Protein AF-A0A345P135-F1 (afdb_monomer_lite)

Radius of gyration: 20.04 Å; chains: 1; bounding box: 51×54×57 Å

Structure (mmCIF, N/CA/C/O backbone):
data_AF-A0A345P135-F1
#
_entry.id   AF-A0A345P135-F1
#
loop_
_atom_site.group_PDB
_atom_site.id
_atom_site.type_symbol
_atom_site.label_atom_id
_atom_site.label_alt_id
_atom_site.label_comp_id
_atom_site.label_asym_id
_atom_site.label_entity_id
_atom_site.label_seq_id
_atom_site.pdbx_PDB_ins_code
_atom_site.Cartn_x
_atom_site.Cartn_y
_atom_site.Cartn_z
_atom_site.occupancy
_atom_site.B_iso_or_equiv
_atom_site.auth_seq_id
_atom_site.auth_comp_id
_atom_site.auth_asym_id
_atom_site.auth_atom_id
_atom_site.pdbx_PDB_model_num
ATOM 1 N N . MET A 1 1 ? 11.282 3.331 -22.151 1.00 34.53 1 MET A N 1
ATOM 2 C CA . MET A 1 1 ? 12.317 2.276 -22.067 1.00 34.53 1 MET A CA 1
ATOM 3 C C . MET A 1 1 ? 12.267 1.678 -20.674 1.00 34.53 1 MET A C 1
ATOM 5 O O . MET A 1 1 ? 12.530 2.393 -19.718 1.00 34.53 1 MET A O 1
ATOM 9 N N . MET A 1 2 ? 11.850 0.417 -20.551 1.00 40.44 2 MET A N 1
ATOM 10 C CA . MET A 1 2 ? 11.815 -0.305 -19.277 1.00 40.44 2 MET A CA 1
ATOM 11 C C . MET A 1 2 ? 13.211 -0.888 -19.053 1.00 40.44 2 MET A C 1
ATOM 13 O O . MET A 1 2 ? 13.584 -1.859 -19.701 1.00 40.44 2 MET A O 1
ATOM 17 N N . SER A 1 3 ? 14.028 -0.227 -18.234 1.00 40.91 3 SER A N 1
ATOM 18 C CA . SER A 1 3 ? 15.388 -0.682 -17.926 1.00 40.91 3 SER A CA 1
ATOM 19 C C . SER A 1 3 ? 15.373 -1.364 -16.561 1.00 40.91 3 SER A C 1
ATOM 21 O O . SER A 1 3 ? 15.782 -0.790 -15.558 1.00 40.91 3 SER A O 1
ATOM 23 N N . ALA A 1 4 ? 14.824 -2.577 -16.505 1.00 50.97 4 ALA A N 1
ATOM 24 C CA . ALA A 1 4 ? 14.940 -3.437 -15.333 1.00 50.97 4 ALA A CA 1
ATOM 25 C C . ALA A 1 4 ? 16.177 -4.320 -15.533 1.00 50.97 4 ALA A C 1
ATOM 27 O O . ALA A 1 4 ? 16.166 -5.265 -16.321 1.00 50.97 4 ALA A O 1
ATOM 28 N N . ARG A 1 5 ? 17.288 -3.968 -14.877 1.00 50.91 5 ARG A N 1
ATOM 29 C CA . ARG A 1 5 ? 18.481 -4.819 -14.853 1.00 50.91 5 ARG A CA 1
ATOM 30 C C . ARG A 1 5 ? 18.263 -5.877 -13.777 1.00 50.91 5 ARG A C 1
ATOM 32 O O . ARG A 1 5 ? 18.292 -5.561 -12.594 1.00 50.91 5 ARG A O 1
ATOM 39 N N . PHE A 1 6 ? 18.027 -7.117 -14.195 1.00 44.06 6 PHE A N 1
ATOM 40 C CA . PHE A 1 6 ? 17.993 -8.277 -13.309 1.00 44.06 6 PHE A CA 1
ATOM 41 C C . PHE A 1 6 ? 19.413 -8.546 -12.795 1.00 44.06 6 PHE A C 1
ATOM 43 O O . PHE A 1 6 ? 20.187 -9.266 -13.418 1.00 44.06 6 PHE A O 1
ATOM 50 N N . PHE A 1 7 ? 19.787 -7.917 -11.684 1.00 50.03 7 PHE A N 1
ATOM 51 C CA . PHE A 1 7 ? 20.927 -8.342 -10.883 1.00 50.03 7 PHE A CA 1
ATOM 52 C C . PHE A 1 7 ? 20.352 -8.939 -9.602 1.00 50.03 7 PHE A C 1
ATOM 54 O O . PHE A 1 7 ? 19.547 -8.297 -8.934 1.00 50.03 7 PHE A O 1
ATOM 61 N N . VAL A 1 8 ? 20.753 -10.163 -9.262 1.00 63.16 8 VAL A N 1
ATOM 62 C CA . VAL A 1 8 ? 20.213 -10.968 -8.144 1.00 63.16 8 VAL A CA 1
ATOM 63 C C . VAL A 1 8 ? 20.341 -10.262 -6.771 1.00 63.16 8 VAL A C 1
ATOM 65 O O . VAL A 1 8 ? 19.757 -10.699 -5.788 1.00 63.16 8 VAL A O 1
ATOM 68 N N . GLY A 1 9 ? 21.054 -9.131 -6.698 1.00 83.19 9 GLY A N 1
ATOM 69 C CA . GLY A 1 9 ? 21.167 -8.276 -5.513 1.00 83.19 9 GLY A CA 1
ATOM 70 C C . GLY A 1 9 ? 20.108 -7.169 -5.438 1.00 83.19 9 GLY A C 1
ATOM 71 O O . GLY A 1 9 ? 19.152 -7.279 -4.677 1.00 83.19 9 GLY A O 1
ATOM 72 N N . TRP A 1 10 ? 20.278 -6.083 -6.201 1.00 91.50 10 TRP A N 1
ATOM 73 C CA . TRP A 1 10 ? 19.540 -4.830 -5.986 1.00 91.50 10 TRP A CA 1
ATOM 74 C C . TRP A 1 10 ? 18.967 -4.262 -7.285 1.00 91.50 10 TRP A C 1
ATOM 76 O O . TRP A 1 10 ? 19.661 -4.176 -8.299 1.00 91.50 10 TRP A O 1
ATOM 86 N N . VAL A 1 11 ? 17.716 -3.811 -7.231 1.00 93.00 11 VAL A N 1
ATOM 87 C CA . VAL A 1 11 ? 17.084 -2.985 -8.261 1.00 93.00 11 VAL A CA 1
ATOM 88 C C . VAL A 1 11 ? 16.838 -1.583 -7.713 1.00 93.00 11 VAL A C 1
ATOM 90 O O . VAL A 1 11 ? 16.208 -1.414 -6.670 1.00 93.00 11 VAL A O 1
ATOM 93 N N . PHE A 1 12 ? 17.304 -0.574 -8.446 1.00 93.00 12 PHE A N 1
ATOM 94 C CA . PHE A 1 12 ? 17.022 0.831 -8.174 1.00 93.00 12 PHE A CA 1
ATOM 95 C C . PHE A 1 12 ? 16.374 1.476 -9.398 1.00 93.00 12 PHE A C 1
ATOM 97 O O . PHE A 1 12 ? 16.885 1.348 -10.512 1.00 93.00 12 PHE A O 1
ATOM 104 N N . SER A 1 13 ? 15.263 2.179 -9.191 1.00 91.62 13 SER A N 1
ATOM 105 C CA . SER A 1 13 ? 14.539 2.887 -10.244 1.00 91.62 13 SER A CA 1
ATOM 106 C C . SER A 1 13 ? 14.249 4.330 -9.844 1.00 91.62 13 SER A C 1
ATOM 108 O O . SER A 1 13 ? 13.694 4.601 -8.781 1.00 91.62 13 SER A O 1
ATOM 110 N N . MET A 1 14 ? 14.626 5.272 -10.711 1.00 92.38 14 MET A N 1
ATOM 111 C CA . MET A 1 14 ? 14.363 6.704 -10.521 1.00 92.38 14 MET A CA 1
ATOM 112 C C . MET A 1 14 ? 12.926 7.080 -10.897 1.00 92.38 14 MET A C 1
ATOM 114 O O . MET A 1 14 ? 12.283 7.874 -10.210 1.00 92.38 14 MET A O 1
ATOM 118 N N . SER A 1 15 ? 12.419 6.541 -12.004 1.00 91.12 15 SER A N 1
ATOM 119 C CA . SER A 1 15 ? 11.093 6.880 -12.508 1.00 91.12 15 SER A CA 1
ATOM 120 C C . SER A 1 15 ? 10.524 5.801 -13.425 1.00 91.12 15 SER A C 1
ATOM 122 O O . SER A 1 15 ? 11.252 5.061 -14.088 1.00 91.12 15 SER A O 1
ATOM 124 N N . GLY A 1 16 ? 9.194 5.753 -13.492 1.00 90.12 16 GLY A N 1
ATOM 125 C CA . GLY A 1 16 ? 8.452 4.922 -14.435 1.00 90.12 16 GLY A CA 1
ATOM 126 C C . GLY A 1 16 ? 7.962 3.607 -13.838 1.00 90.12 16 GLY A C 1
ATOM 127 O O . GLY A 1 16 ? 7.674 3.507 -12.645 1.00 90.12 16 GLY A O 1
ATOM 128 N N . ASN A 1 17 ? 7.793 2.608 -14.699 1.00 93.06 17 ASN A N 1
ATOM 129 C CA . ASN A 1 17 ? 7.263 1.307 -14.316 1.00 93.06 17 ASN A CA 1
ATOM 130 C C . ASN A 1 17 ? 8.414 0.342 -14.031 1.00 93.06 17 ASN A C 1
ATOM 132 O O . ASN A 1 17 ? 9.286 0.141 -14.877 1.00 93.06 17 ASN A O 1
ATOM 136 N N . THR A 1 18 ? 8.397 -0.261 -12.847 1.00 90.56 18 THR A N 1
ATOM 137 C CA . THR A 1 18 ? 9.421 -1.199 -12.385 1.00 90.56 18 THR A CA 1
ATOM 138 C C . THR A 1 18 ? 8.769 -2.526 -12.027 1.00 90.56 18 THR A C 1
ATOM 140 O O . THR A 1 18 ? 7.822 -2.559 -11.245 1.00 90.56 18 THR A O 1
ATOM 143 N N . LEU A 1 19 ? 9.296 -3.614 -12.582 1.00 92.81 19 LEU A N 1
ATOM 144 C CA . LEU A 1 19 ? 9.001 -4.981 -12.165 1.00 92.81 19 LEU A CA 1
ATOM 145 C C . LEU A 1 19 ? 10.326 -5.610 -11.741 1.00 92.81 19 LEU A C 1
ATOM 147 O O . LEU A 1 19 ? 11.257 -5.661 -12.546 1.00 92.81 19 LEU A O 1
ATOM 151 N N . ALA A 1 20 ? 10.429 -6.028 -10.483 1.00 88.50 20 ALA A N 1
ATOM 152 C CA . ALA A 1 20 ? 11.687 -6.472 -9.896 1.00 88.50 20 ALA A CA 1
ATOM 153 C C . ALA A 1 20 ? 11.528 -7.776 -9.112 1.00 88.50 20 ALA A C 1
ATOM 155 O O . ALA A 1 20 ? 10.587 -7.937 -8.335 1.00 88.50 20 ALA A O 1
ATOM 156 N N . MET A 1 21 ? 12.498 -8.672 -9.300 1.00 92.38 21 MET A N 1
ATOM 157 C CA . MET A 1 21 ? 12.726 -9.839 -8.455 1.00 92.38 21 MET A CA 1
ATOM 158 C C . MET A 1 21 ? 14.197 -9.820 -8.029 1.00 92.38 21 MET A C 1
ATOM 160 O O . MET A 1 21 ? 15.086 -10.024 -8.857 1.00 92.38 21 MET A O 1
ATOM 164 N N . SER A 1 22 ? 14.456 -9.471 -6.772 1.00 89.38 22 SER A N 1
ATOM 165 C CA . SER A 1 22 ? 15.796 -9.147 -6.255 1.00 89.38 22 SER A CA 1
ATOM 166 C C . SER A 1 22 ? 15.849 -9.300 -4.735 1.00 89.38 22 SER A C 1
ATOM 168 O O . SER A 1 22 ? 14.816 -9.465 -4.097 1.00 89.38 22 SER A O 1
ATOM 170 N N . ALA A 1 23 ? 17.026 -9.214 -4.112 1.00 92.81 23 ALA A N 1
ATOM 171 C CA . ALA A 1 23 ? 17.087 -9.111 -2.653 1.00 92.81 23 ALA A CA 1
ATOM 172 C C . ALA A 1 23 ? 16.490 -7.774 -2.173 1.00 92.81 23 ALA A C 1
ATOM 174 O O . ALA A 1 23 ? 15.683 -7.749 -1.243 1.00 92.81 23 ALA A O 1
ATOM 175 N N . GLU A 1 24 ? 16.804 -6.674 -2.863 1.00 94.75 24 GLU A N 1
ATOM 176 C CA . GLU A 1 24 ? 16.277 -5.343 -2.550 1.00 94.75 24 GLU A CA 1
ATOM 177 C C . GLU A 1 24 ? 15.722 -4.625 -3.784 1.00 94.75 24 GLU A C 1
ATOM 179 O O . GLU A 1 24 ? 16.303 -4.671 -4.873 1.00 94.75 24 GLU A O 1
ATOM 184 N N . THR A 1 25 ? 14.597 -3.931 -3.613 1.00 94.19 25 THR A N 1
ATOM 185 C CA . THR A 1 25 ? 14.022 -3.032 -4.622 1.00 94.19 25 THR A CA 1
ATOM 186 C C . THR A 1 25 ? 13.782 -1.659 -4.018 1.00 94.19 25 THR A C 1
ATOM 188 O O . THR A 1 25 ? 13.077 -1.534 -3.017 1.00 94.19 25 THR A O 1
ATOM 191 N N . THR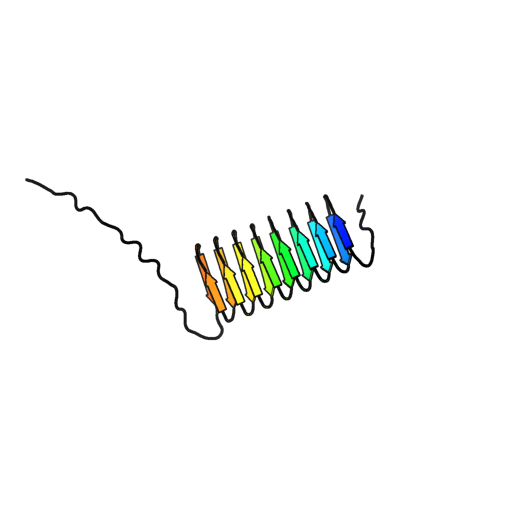 A 1 26 ? 14.310 -0.628 -4.669 1.00 94.69 26 THR A N 1
ATOM 192 C CA . THR A 1 26 ? 14.085 0.770 -4.303 1.00 94.69 26 THR A CA 1
ATOM 193 C C . THR A 1 26 ? 13.557 1.540 -5.507 1.00 94.69 26 THR A C 1
ATOM 195 O O . THR A 1 26 ? 14.176 1.545 -6.571 1.00 94.69 26 THR A O 1
ATOM 198 N N . SER A 1 27 ? 12.422 2.215 -5.340 1.00 93.38 27 SER A N 1
ATOM 199 C CA . SER A 1 27 ? 11.800 3.032 -6.383 1.00 93.38 27 SER A CA 1
ATOM 200 C C . SER A 1 27 ? 11.528 4.445 -5.884 1.00 93.38 27 SER A C 1
ATOM 202 O O . SER A 1 27 ? 10.931 4.645 -4.826 1.00 93.38 27 SER A O 1
ATOM 204 N N . MET A 1 28 ? 11.977 5.441 -6.641 1.00 93.62 28 MET A N 1
ATOM 205 C CA . MET A 1 28 ? 11.798 6.848 -6.288 1.00 93.62 28 MET A CA 1
ATOM 206 C C . MET A 1 28 ? 10.440 7.378 -6.767 1.00 93.62 28 MET A C 1
ATOM 208 O O . MET A 1 28 ? 9.760 8.103 -6.039 1.00 93.62 28 MET A O 1
ATOM 212 N N . SER A 1 29 ? 10.020 7.030 -7.984 1.00 91.50 29 SER A N 1
ATOM 213 C CA . SER A 1 29 ? 8.743 7.488 -8.530 1.00 91.50 29 SER A CA 1
ATOM 214 C C . SER A 1 29 ? 8.153 6.528 -9.559 1.00 91.50 29 SER A C 1
ATOM 216 O O . S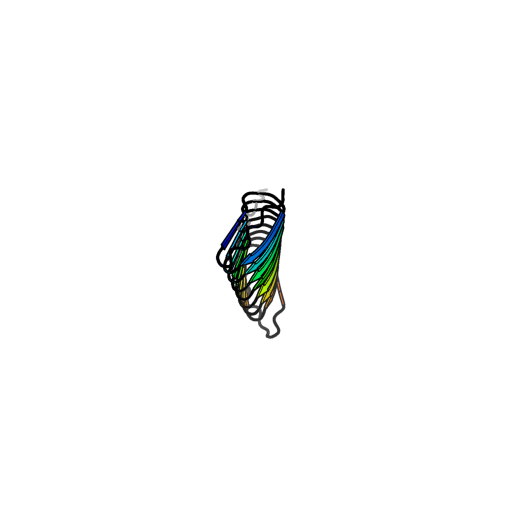ER A 1 29 ? 8.868 5.931 -10.359 1.00 91.50 29 SER A O 1
ATOM 218 N N . GLY A 1 30 ? 6.826 6.419 -9.581 1.00 90.69 30 GLY A N 1
ATOM 219 C CA . GLY A 1 30 ? 6.092 5.680 -10.609 1.00 90.69 30 GLY A CA 1
ATOM 220 C C . GLY A 1 30 ? 5.365 4.454 -10.069 1.00 90.69 30 GLY A C 1
ATOM 221 O O . GLY A 1 30 ? 4.862 4.471 -8.950 1.00 90.69 30 GLY A O 1
ATOM 222 N N . SER A 1 31 ? 5.228 3.419 -10.896 1.00 94.31 31 SER A N 1
ATOM 223 C CA . SER A 1 31 ? 4.515 2.190 -10.525 1.00 94.31 31 SER A CA 1
ATOM 224 C C . SER A 1 31 ? 5.509 1.055 -10.332 1.00 94.31 31 SER A C 1
ATOM 226 O O . SER A 1 31 ? 6.291 0.768 -11.234 1.00 94.31 31 SER A O 1
ATOM 228 N N . THR A 1 32 ? 5.489 0.404 -9.175 1.00 93.69 32 THR A N 1
ATOM 229 C CA . THR A 1 32 ? 6.456 -0.642 -8.825 1.00 93.69 32 THR A CA 1
ATOM 230 C C . THR A 1 32 ? 5.742 -1.914 -8.406 1.00 93.69 32 THR A C 1
ATOM 232 O O . THR A 1 32 ? 4.855 -1.875 -7.558 1.00 93.69 32 THR A O 1
ATOM 235 N N . ILE A 1 33 ? 6.162 -3.039 -8.975 1.00 95.06 33 ILE A N 1
ATOM 236 C CA . ILE A 1 33 ? 5.822 -4.383 -8.515 1.00 95.06 33 ILE A CA 1
ATOM 237 C C . ILE A 1 33 ? 7.137 -5.047 -8.106 1.00 95.06 33 ILE A C 1
ATOM 239 O O . ILE A 1 33 ? 8.031 -5.215 -8.939 1.00 95.06 33 ILE A O 1
ATOM 243 N N . ALA A 1 34 ? 7.273 -5.380 -6.827 1.00 93.44 34 ALA A N 1
ATOM 244 C CA . ALA A 1 34 ? 8.501 -5.925 -6.263 1.00 93.44 34 ALA A CA 1
ATOM 245 C C . ALA A 1 34 ? 8.239 -7.250 -5.546 1.00 93.44 34 ALA A C 1
ATOM 247 O O . ALA A 1 34 ? 7.363 -7.333 -4.684 1.00 93.44 34 ALA A O 1
ATOM 248 N N . MET A 1 35 ? 9.040 -8.259 -5.881 1.00 94.94 35 MET A N 1
ATOM 249 C CA . MET A 1 35 ? 9.169 -9.494 -5.115 1.00 94.94 35 MET A CA 1
ATOM 250 C C . MET A 1 35 ? 10.600 -9.567 -4.582 1.00 94.94 35 MET A C 1
ATOM 252 O O . MET A 1 35 ? 11.533 -9.884 -5.323 1.00 94.94 35 MET A O 1
ATOM 256 N N . SER A 1 36 ? 10.794 -9.184 -3.322 1.00 92.94 36 SER A N 1
ATOM 257 C CA . SER A 1 36 ? 12.132 -8.997 -2.753 1.00 92.94 36 SER A CA 1
ATOM 258 C C . SER A 1 36 ? 12.177 -9.220 -1.251 1.00 92.94 36 SER A C 1
ATOM 260 O O . SER A 1 36 ? 11.147 -9.223 -0.601 1.00 92.94 36 SER A O 1
ATOM 262 N N . ALA A 1 37 ? 13.356 -9.378 -0.649 1.00 94.50 37 ALA A N 1
ATOM 263 C CA . ALA A 1 37 ? 13.437 -9.383 0.815 1.00 94.50 37 ALA A CA 1
ATOM 264 C C . ALA A 1 37 ? 13.019 -8.013 1.379 1.00 94.50 37 ALA A C 1
ATOM 266 O O . ALA A 1 37 ? 12.291 -7.936 2.369 1.00 94.50 37 ALA A O 1
ATOM 267 N N . LYS A 1 38 ? 13.412 -6.930 0.697 1.00 96.88 38 LYS A N 1
ATOM 268 C CA . LYS A 1 38 ? 13.067 -5.556 1.069 1.00 96.88 38 LYS A CA 1
ATOM 269 C C . LYS A 1 38 ? 12.562 -4.756 -0.125 1.00 96.88 38 LYS A C 1
ATOM 271 O O . LYS A 1 38 ? 13.200 -4.736 -1.182 1.00 96.88 38 LYS A O 1
ATOM 276 N N . ALA A 1 39 ? 11.442 -4.065 0.049 1.00 96.12 39 ALA A N 1
ATOM 277 C CA . ALA A 1 39 ? 10.876 -3.153 -0.938 1.00 96.12 39 ALA A CA 1
ATOM 278 C C . ALA A 1 39 ? 10.728 -1.756 -0.325 1.00 96.12 39 ALA A C 1
ATOM 280 O O . ALA A 1 39 ? 10.108 -1.589 0.722 1.00 96.12 39 ALA A O 1
ATOM 281 N N . THR A 1 40 ? 11.308 -0.743 -0.967 1.00 96.25 40 THR A N 1
ATOM 282 C CA . THR A 1 40 ? 11.202 0.661 -0.550 1.00 96.25 40 THR A CA 1
ATOM 283 C C . THR A 1 40 ? 10.670 1.506 -1.700 1.00 96.25 40 THR A C 1
ATOM 285 O O . THR A 1 40 ? 11.225 1.486 -2.799 1.00 96.25 40 THR A O 1
ATOM 288 N N . SER A 1 41 ? 9.614 2.276 -1.453 1.00 94.44 41 SER A N 1
ATOM 289 C CA . SER A 1 41 ? 9.022 3.176 -2.441 1.00 94.44 41 SER A CA 1
ATOM 290 C C . SER A 1 41 ? 8.844 4.579 -1.879 1.00 94.44 41 SER A C 1
ATOM 292 O O . SER A 1 41 ? 8.225 4.776 -0.831 1.00 94.44 41 SER A O 1
ATOM 294 N N . MET A 1 42 ? 9.395 5.571 -2.577 1.00 94.38 42 MET A N 1
ATOM 295 C CA . MET A 1 42 ? 9.319 6.968 -2.158 1.00 94.38 42 MET A CA 1
ATOM 296 C C . MET A 1 42 ? 8.005 7.617 -2.614 1.00 94.38 42 MET A C 1
ATOM 298 O O . MET A 1 42 ? 7.360 8.341 -1.855 1.00 94.38 42 MET A O 1
ATOM 302 N N . SER A 1 43 ? 7.590 7.373 -3.859 1.00 89.19 43 SER A N 1
ATOM 303 C CA . SER A 1 43 ? 6.361 7.946 -4.400 1.00 89.19 43 SER A CA 1
ATOM 304 C C . SER A 1 43 ? 5.740 7.097 -5.504 1.00 89.19 43 SER A C 1
ATOM 306 O O . SER A 1 43 ? 6.430 6.515 -6.338 1.00 89.19 43 SER A O 1
ATOM 308 N N . GLY A 1 44 ? 4.408 7.094 -5.548 1.00 90.19 44 GLY A N 1
ATOM 309 C CA . GLY A 1 44 ? 3.636 6.428 -6.592 1.00 90.19 44 GLY A CA 1
ATOM 310 C C . GLY A 1 44 ? 2.900 5.194 -6.086 1.00 90.19 44 GLY A C 1
ATOM 311 O O . GLY A 1 44 ? 2.486 5.145 -4.930 1.00 90.19 44 GLY A O 1
ATOM 312 N N . ASN A 1 45 ? 2.669 4.242 -6.982 1.00 94.88 45 ASN A N 1
ATOM 313 C CA . ASN A 1 45 ? 1.863 3.059 -6.709 1.00 94.88 45 ASN A CA 1
ATOM 314 C C . ASN A 1 45 ? 2.784 1.856 -6.527 1.00 94.88 45 ASN A C 1
ATOM 316 O O . ASN A 1 45 ? 3.579 1.550 -7.415 1.00 94.88 45 ASN A O 1
ATOM 320 N N . THR A 1 46 ? 2.671 1.168 -5.396 1.00 95.06 46 THR A N 1
ATOM 321 C CA . THR A 1 46 ? 3.549 0.040 -5.066 1.00 95.06 46 THR A CA 1
ATOM 322 C C . THR A 1 46 ? 2.736 -1.198 -4.740 1.00 95.06 46 THR A C 1
ATOM 324 O O . THR A 1 46 ? 1.822 -1.148 -3.922 1.00 95.06 46 THR A O 1
ATOM 327 N N . LEU A 1 47 ? 3.107 -2.315 -5.354 1.00 96.81 47 LEU A N 1
ATOM 328 C CA . LEU A 1 47 ? 2.727 -3.654 -4.932 1.00 96.81 47 LEU A CA 1
ATOM 329 C C . LEU A 1 47 ? 4.000 -4.375 -4.485 1.00 96.81 47 LEU A C 1
ATOM 331 O O . LEU A 1 47 ? 4.912 -4.571 -5.291 1.00 96.81 47 LEU A O 1
ATOM 335 N N . ALA A 1 48 ? 4.078 -4.734 -3.208 1.00 95.69 48 ALA A N 1
ATOM 336 C CA . ALA A 1 48 ? 5.250 -5.377 -2.627 1.00 95.69 48 ALA A CA 1
ATOM 337 C C . ALA A 1 48 ? 4.881 -6.721 -1.998 1.00 95.69 48 ALA A C 1
ATOM 339 O O . ALA A 1 48 ? 3.984 -6.800 -1.159 1.00 95.69 48 ALA A O 1
ATOM 340 N N . MET A 1 49 ? 5.616 -7.760 -2.384 1.00 97.12 49 MET A N 1
ATOM 341 C CA . MET A 1 49 ? 5.639 -9.047 -1.703 1.00 97.12 49 MET A CA 1
ATOM 342 C C . MET A 1 49 ? 7.045 -9.239 -1.141 1.00 97.12 49 MET A C 1
ATOM 344 O O . MET A 1 49 ? 7.988 -9.478 -1.901 1.00 97.12 49 MET A O 1
ATOM 348 N N . SER A 1 50 ? 7.204 -9.031 0.167 1.00 94.56 50 SER A N 1
ATOM 349 C CA . SER A 1 50 ? 8.533 -8.921 0.774 1.00 94.56 50 SER A CA 1
ATOM 350 C C . SER A 1 50 ? 8.609 -9.349 2.228 1.00 94.56 50 SER A C 1
ATOM 352 O O . SER A 1 50 ? 7.587 -9.552 2.851 1.00 94.56 50 SER A O 1
ATOM 354 N N . ALA A 1 51 ? 9.801 -9.474 2.812 1.00 95.69 51 ALA A N 1
ATOM 355 C CA . ALA A 1 51 ? 9.887 -9.553 4.273 1.00 95.69 51 ALA A CA 1
ATOM 356 C C . ALA A 1 51 ? 9.578 -8.178 4.892 1.00 95.69 51 ALA A C 1
ATOM 358 O O . ALA A 1 51 ? 8.862 -8.091 5.886 1.00 95.69 51 ALA A O 1
ATOM 359 N N . LYS A 1 52 ? 10.052 -7.100 4.252 1.00 97.75 52 LYS A N 1
ATOM 360 C CA . LYS A 1 52 ? 9.856 -5.722 4.710 1.00 97.75 52 LYS A CA 1
ATOM 361 C C . LYS A 1 52 ? 9.452 -4.777 3.582 1.00 97.75 52 LYS A C 1
ATOM 363 O O . LYS A 1 52 ? 10.222 -4.575 2.638 1.00 97.75 52 LYS A O 1
ATOM 368 N N . ALA A 1 53 ? 8.305 -4.122 3.743 1.00 96.50 53 ALA A N 1
ATOM 369 C CA . ALA A 1 53 ? 7.813 -3.088 2.839 1.00 96.50 53 ALA A CA 1
ATOM 370 C C . ALA A 1 53 ? 7.816 -1.710 3.515 1.00 96.50 53 ALA A C 1
ATOM 372 O O . ALA A 1 53 ? 7.226 -1.513 4.577 1.00 96.50 53 ALA A O 1
ATOM 373 N N . ILE A 1 54 ? 8.454 -0.732 2.872 1.00 96.88 54 ILE A N 1
ATOM 374 C CA . ILE A 1 54 ? 8.483 0.664 3.314 1.00 96.88 54 ILE A CA 1
ATOM 375 C C . ILE A 1 54 ? 7.926 1.545 2.200 1.00 96.88 54 ILE A C 1
ATOM 377 O O . ILE A 1 54 ? 8.435 1.553 1.077 1.00 96.88 54 ILE A O 1
ATOM 381 N N . SER A 1 55 ? 6.900 2.326 2.520 1.00 94.50 55 SER A N 1
ATOM 382 C CA . SER A 1 55 ? 6.263 3.255 1.591 1.00 94.50 55 SER A CA 1
ATOM 383 C C . SER A 1 55 ? 6.184 4.650 2.184 1.00 94.50 55 SER A C 1
ATOM 385 O O . SER A 1 55 ? 5.626 4.850 3.262 1.00 94.50 55 SER A O 1
ATOM 387 N N . MET A 1 56 ? 6.686 5.639 1.450 1.00 93.12 56 MET A N 1
ATOM 388 C CA . MET A 1 56 ? 6.647 7.025 1.905 1.00 93.12 56 MET A CA 1
ATOM 389 C C . MET A 1 56 ? 5.378 7.759 1.459 1.00 93.12 56 MET A C 1
ATOM 391 O O . MET A 1 56 ? 4.906 8.608 2.212 1.00 93.12 56 MET A O 1
ATOM 395 N N . SER A 1 57 ? 4.820 7.478 0.271 1.00 83.94 57 SER A N 1
ATOM 396 C CA . SER A 1 57 ? 3.700 8.268 -0.278 1.00 83.94 57 SER A CA 1
ATOM 397 C C . SER A 1 57 ? 2.792 7.525 -1.269 1.00 83.94 57 SER A C 1
ATOM 399 O O . SER A 1 57 ? 3.224 6.621 -1.979 1.00 83.94 57 SER A O 1
ATOM 401 N N . ARG A 1 58 ? 1.572 8.065 -1.427 1.00 88.62 58 ARG A N 1
ATOM 402 C CA . ARG A 1 58 ? 0.516 7.725 -2.406 1.00 88.62 58 ARG A CA 1
ATOM 403 C C . ARG A 1 58 ? -0.259 6.438 -2.155 1.00 88.62 58 ARG A C 1
ATOM 405 O O . ARG A 1 58 ? -1.321 6.527 -1.543 1.00 88.62 58 ARG A O 1
ATOM 412 N N . SER A 1 59 ? 0.153 5.300 -2.704 1.00 95.25 59 SER A N 1
ATOM 413 C CA . SER A 1 59 ? -0.670 4.088 -2.641 1.00 95.25 59 SER A CA 1
ATOM 414 C C . SER A 1 59 ? 0.179 2.830 -2.601 1.00 95.25 59 SER A C 1
ATOM 416 O O . SER A 1 59 ? 0.931 2.566 -3.539 1.00 95.25 59 SER A O 1
ATOM 418 N N . THR A 1 60 ? 0.006 2.029 -1.554 1.00 95.81 60 THR A N 1
ATOM 419 C CA . THR A 1 60 ? 0.772 0.798 -1.357 1.00 95.81 60 THR A CA 1
ATOM 420 C C . THR A 1 60 ? -0.130 -0.367 -0.992 1.00 95.81 60 THR A C 1
ATOM 422 O O . THR A 1 60 ? -1.007 -0.258 -0.140 1.00 95.81 60 THR A O 1
ATOM 425 N N . ILE A 1 61 ? 0.116 -1.497 -1.642 1.00 97.38 61 ILE A N 1
ATOM 426 C CA . ILE A 1 61 ? -0.396 -2.804 -1.254 1.00 97.38 61 ILE A CA 1
ATOM 427 C C . ILE A 1 61 ? 0.823 -3.641 -0.879 1.00 97.38 61 ILE A C 1
ATOM 429 O O . ILE A 1 61 ? 1.720 -3.835 -1.703 1.00 97.38 61 ILE A O 1
ATOM 433 N N . ALA A 1 62 ? 0.873 -4.102 0.365 1.00 95.81 62 ALA A N 1
ATOM 434 C CA . ALA A 1 62 ? 1.997 -4.857 0.894 1.00 95.81 62 ALA A CA 1
ATOM 435 C C . ALA A 1 62 ? 1.524 -6.182 1.492 1.00 95.81 62 ALA A C 1
ATOM 437 O O . ALA A 1 62 ? 0.625 -6.215 2.330 1.00 95.81 62 ALA A O 1
ATOM 438 N N . MET A 1 63 ? 2.174 -7.265 1.076 1.00 97.62 63 MET A N 1
ATOM 439 C CA . MET A 1 63 ? 2.119 -8.558 1.745 1.00 97.62 63 MET A CA 1
ATOM 440 C C . MET A 1 63 ? 3.523 -8.841 2.269 1.00 97.62 63 MET A C 1
ATOM 442 O O . MET A 1 63 ? 4.413 -9.206 1.495 1.00 97.62 63 MET A O 1
ATOM 446 N N . SER A 1 64 ? 3.751 -8.529 3.545 1.00 94.69 64 SER A N 1
ATOM 447 C CA . SER A 1 64 ? 5.084 -8.596 4.158 1.00 94.69 64 SER A CA 1
ATOM 448 C C . SER A 1 64 ? 5.039 -8.939 5.629 1.00 94.69 64 SER A C 1
ATOM 450 O O . SER A 1 64 ? 4.025 -8.662 6.236 1.00 94.69 64 SER A O 1
ATOM 452 N N . ALA A 1 65 ? 6.118 -9.446 6.230 1.00 95.50 65 ALA A N 1
ATOM 453 C CA . ALA A 1 65 ? 6.166 -9.596 7.690 1.00 95.50 65 ALA A CA 1
ATOM 454 C C . ALA A 1 65 ? 6.030 -8.228 8.386 1.00 95.50 65 ALA A C 1
ATOM 456 O O . ALA A 1 65 ? 5.208 -8.062 9.283 1.00 95.50 65 ALA A O 1
ATOM 457 N N . GLU A 1 66 ? 6.732 -7.214 7.874 1.00 97.31 66 GLU A N 1
ATOM 458 C CA . GLU A 1 66 ? 6.645 -5.837 8.362 1.00 97.31 66 GLU A CA 1
ATOM 459 C C . GLU A 1 66 ? 6.209 -4.873 7.256 1.00 97.31 66 GLU A C 1
ATOM 461 O O . GLU A 1 66 ? 6.810 -4.829 6.173 1.00 97.31 66 GLU A O 1
ATOM 466 N N . THR A 1 67 ? 5.224 -4.025 7.562 1.00 97.12 67 THR A N 1
ATOM 467 C CA . THR A 1 67 ? 4.838 -2.904 6.695 1.00 97.12 67 THR A CA 1
ATOM 468 C C . THR A 1 67 ? 4.949 -1.574 7.432 1.00 97.12 67 THR A C 1
ATOM 470 O O . THR A 1 67 ? 4.324 -1.358 8.470 1.00 97.12 67 THR A O 1
ATOM 473 N N . THR A 1 68 ? 5.698 -0.633 6.856 1.00 97.06 68 THR A N 1
ATOM 474 C CA . THR A 1 68 ? 5.768 0.758 7.322 1.00 97.06 68 THR A CA 1
ATOM 475 C C . THR A 1 68 ? 5.255 1.714 6.250 1.00 97.06 68 THR A C 1
ATOM 477 O O . THR A 1 68 ? 5.757 1.737 5.125 1.00 97.06 68 THR A O 1
ATOM 480 N N . SER A 1 69 ? 4.282 2.549 6.612 1.00 95.25 69 SER A N 1
ATOM 481 C CA . SER A 1 69 ? 3.696 3.567 5.739 1.00 95.25 69 SER A CA 1
ATOM 482 C C . SER A 1 69 ? 3.796 4.954 6.363 1.00 95.25 69 SER A C 1
ATOM 484 O O . SER A 1 69 ? 3.248 5.204 7.436 1.00 95.25 69 SER A O 1
ATOM 486 N N . MET A 1 70 ? 4.456 5.887 5.677 1.00 95.62 70 MET A N 1
ATOM 487 C CA . MET A 1 70 ? 4.588 7.262 6.162 1.00 95.62 70 MET A CA 1
ATOM 488 C C . MET A 1 70 ? 3.358 8.112 5.817 1.00 95.62 70 MET A C 1
ATOM 490 O O . MET A 1 70 ? 2.858 8.852 6.663 1.00 95.62 70 MET A O 1
ATOM 494 N N . SER A 1 71 ? 2.865 8.024 4.580 1.00 91.25 71 SER A N 1
ATOM 495 C CA . SER A 1 71 ? 1.703 8.783 4.110 1.00 91.25 71 SER A CA 1
ATOM 496 C C . SER A 1 71 ? 1.006 8.111 2.924 1.00 91.25 71 SER A C 1
ATOM 498 O O . SER A 1 71 ? 1.604 7.306 2.206 1.00 91.25 71 SER A O 1
ATOM 500 N N . GLY A 1 72 ? -0.251 8.489 2.681 1.00 92.12 72 GLY A N 1
ATOM 501 C CA . GLY A 1 72 ? -1.058 7.987 1.567 1.00 92.12 72 GLY A CA 1
ATOM 502 C C . GLY A 1 72 ? -2.030 6.884 1.978 1.00 92.12 72 GLY A C 1
ATOM 503 O O . GLY A 1 72 ? -2.470 6.829 3.123 1.00 92.12 72 GLY A O 1
ATOM 504 N N . SER A 1 73 ? -2.410 6.049 1.018 1.00 96.44 73 SER A N 1
ATOM 505 C CA . SER A 1 73 ? -3.321 4.925 1.219 1.00 96.44 73 SER A CA 1
ATOM 506 C C . SER A 1 73 ? -2.547 3.612 1.246 1.00 96.44 73 SER A C 1
ATOM 508 O O . SER A 1 73 ? -1.856 3.294 0.278 1.00 96.44 73 SER A O 1
ATOM 510 N N . THR A 1 74 ? -2.692 2.832 2.311 1.00 96.31 74 THR A N 1
ATOM 511 C CA . THR A 1 74 ? -1.985 1.560 2.472 1.00 96.31 74 THR A CA 1
ATOM 512 C C . THR A 1 74 ? -2.955 0.431 2.777 1.00 96.31 74 THR A C 1
ATOM 514 O O . THR A 1 74 ? -3.828 0.559 3.632 1.00 96.31 74 THR A O 1
ATOM 517 N N . ILE A 1 75 ? -2.785 -0.687 2.078 1.00 97.38 75 ILE A N 1
ATOM 518 C CA . ILE A 1 75 ? -3.402 -1.970 2.405 1.00 97.38 75 ILE A CA 1
ATOM 519 C C . ILE A 1 75 ? -2.262 -2.920 2.764 1.00 97.38 75 ILE A C 1
ATOM 521 O O . ILE A 1 75 ? -1.394 -3.178 1.929 1.00 97.38 75 ILE A O 1
ATOM 525 N N . ALA A 1 76 ? -2.246 -3.402 4.001 1.00 96.06 76 ALA A N 1
ATOM 526 C CA . ALA A 1 76 ? -1.184 -4.244 4.530 1.00 96.06 76 ALA A CA 1
ATOM 527 C C . ALA A 1 76 ? -1.742 -5.573 5.043 1.00 96.06 76 ALA A C 1
ATOM 529 O O . ALA A 1 76 ? -2.745 -5.605 5.758 1.00 96.06 76 ALA A O 1
ATOM 530 N N . MET A 1 77 ? -1.064 -6.657 4.683 1.00 97.00 77 MET A N 1
ATOM 531 C CA . MET A 1 77 ? -1.206 -7.967 5.304 1.00 97.00 77 MET A CA 1
ATOM 532 C C . MET A 1 77 ? 0.160 -8.334 5.883 1.00 97.00 77 MET A C 1
ATOM 534 O O . MET A 1 77 ? 1.093 -8.598 5.114 1.00 97.00 77 MET A O 1
ATOM 538 N N . SER A 1 78 ? 0.286 -8.254 7.210 1.00 93.38 78 SER A N 1
ATOM 539 C CA . SER A 1 78 ? 1.578 -8.319 7.903 1.00 93.38 78 SER A CA 1
ATOM 540 C C . SER A 1 78 ? 1.513 -8.922 9.294 1.00 93.38 78 SER A C 1
ATOM 542 O O . SER A 1 78 ? 0.437 -9.140 9.807 1.00 93.38 78 SER A O 1
ATOM 544 N N . GLU A 1 79 ? 2.651 -9.202 9.919 1.00 92.38 79 GLU A N 1
ATOM 545 C CA . GLU A 1 79 ? 2.686 -9.484 11.360 1.00 92.38 79 GLU A CA 1
ATOM 546 C C . GLU A 1 79 ? 2.570 -8.160 12.121 1.00 92.38 79 GLU A C 1
ATOM 548 O O . GLU A 1 79 ? 1.655 -7.974 12.916 1.00 92.38 79 GLU A O 1
ATOM 553 N N . GLU A 1 80 ? 3.388 -7.171 11.761 1.00 92.81 80 GLU A N 1
ATOM 554 C CA . GLU A 1 80 ? 3.338 -5.826 12.333 1.00 92.81 80 GLU A CA 1
ATOM 555 C C . GLU A 1 80 ? 3.075 -4.773 11.244 1.00 92.81 80 GLU A C 1
ATOM 557 O O . GLU A 1 80 ? 3.644 -4.792 10.144 1.00 92.81 80 GLU A O 1
ATOM 562 N N . THR A 1 81 ? 2.192 -3.812 11.525 1.00 95.00 81 THR A N 1
ATOM 563 C CA . THR A 1 81 ? 1.935 -2.663 10.647 1.00 95.00 81 THR A CA 1
ATOM 564 C C . THR A 1 81 ? 2.076 -1.347 11.385 1.00 95.00 81 THR A C 1
ATOM 566 O O . THR A 1 81 ? 1.343 -1.070 12.328 1.00 95.00 81 THR A O 1
ATOM 569 N N . THR A 1 82 ? 2.945 -0.477 10.876 1.00 95.44 82 THR A N 1
ATOM 570 C CA . THR A 1 82 ? 3.107 0.889 11.379 1.00 95.44 82 THR A CA 1
ATOM 571 C C . THR A 1 82 ? 2.693 1.910 10.321 1.00 95.44 82 THR A C 1
ATOM 573 O O . THR A 1 82 ? 3.195 1.913 9.195 1.00 95.44 82 THR A O 1
ATOM 576 N N . SER A 1 83 ? 1.788 2.816 10.691 1.00 93.25 83 SER A N 1
ATOM 577 C CA . SER A 1 83 ? 1.266 3.880 9.832 1.00 93.25 83 SER A CA 1
ATOM 578 C C . SER A 1 83 ? 1.393 5.245 10.502 1.00 93.25 83 SER A C 1
ATOM 580 O O . SER A 1 83 ? 0.830 5.486 11.569 1.00 93.25 83 SER A O 1
ATOM 582 N N . MET A 1 84 ? 2.092 6.180 9.860 1.00 93.75 84 MET A N 1
ATOM 583 C CA . MET A 1 84 ? 2.287 7.520 10.413 1.00 93.75 84 MET A CA 1
ATOM 584 C C . MET A 1 84 ? 1.132 8.468 10.067 1.00 93.75 84 MET A C 1
ATOM 586 O O . MET A 1 84 ? 0.623 9.171 10.939 1.00 93.75 84 MET A O 1
ATOM 590 N N . SER A 1 85 ? 0.705 8.510 8.805 1.00 89.88 85 SER A N 1
ATOM 591 C CA . SER A 1 85 ? -0.385 9.371 8.335 1.00 89.88 85 SER A CA 1
ATOM 592 C C . SER A 1 85 ? -1.113 8.763 7.135 1.00 89.88 85 SER A C 1
ATOM 594 O O . SER A 1 85 ? -0.563 7.913 6.436 1.00 89.88 85 SER A O 1
ATOM 596 N N . GLY A 1 86 ? -2.338 9.224 6.869 1.00 91.56 86 GLY A N 1
ATOM 597 C CA . GLY A 1 86 ? -3.126 8.800 5.709 1.00 91.56 86 GLY A CA 1
ATOM 598 C C . GLY A 1 86 ? -4.225 7.792 6.044 1.00 91.56 86 GLY A C 1
ATOM 599 O O . GLY A 1 86 ? -4.839 7.875 7.106 1.00 91.56 86 GLY A O 1
ATOM 600 N N . SER A 1 87 ? -4.523 6.893 5.110 1.00 95.25 87 SER A N 1
ATOM 601 C CA . SER A 1 87 ? -5.575 5.884 5.253 1.00 95.25 87 SER A CA 1
ATOM 602 C C . SER A 1 87 ? -4.978 4.486 5.196 1.00 95.25 87 SER A C 1
ATOM 604 O O . SER A 1 87 ? -4.391 4.123 4.182 1.00 95.25 87 SER A O 1
ATOM 606 N N . THR A 1 88 ? -5.167 3.692 6.244 1.00 94.75 88 THR A N 1
ATOM 607 C CA . THR A 1 88 ? -4.579 2.353 6.344 1.00 94.75 88 THR A CA 1
ATOM 608 C C . THR A 1 88 ? -5.651 1.303 6.593 1.00 94.75 88 THR A C 1
ATOM 610 O O . THR A 1 88 ? -6.505 1.462 7.461 1.00 94.75 88 THR A O 1
ATOM 613 N N . ILE A 1 89 ? -5.593 0.215 5.832 1.00 95.88 89 ILE A N 1
ATOM 614 C CA . ILE A 1 89 ? -6.318 -1.026 6.094 1.00 95.88 89 ILE A CA 1
ATOM 615 C C . ILE A 1 89 ? -5.258 -2.079 6.407 1.00 95.88 89 ILE A C 1
ATOM 617 O O . ILE A 1 89 ? -4.439 -2.393 5.546 1.00 95.88 89 ILE A O 1
ATOM 621 N N . ALA A 1 90 ? -5.250 -2.589 7.633 1.00 93.88 90 ALA A N 1
ATOM 622 C CA . ALA A 1 90 ? -4.262 -3.549 8.107 1.00 93.88 90 ALA A CA 1
ATOM 623 C C . ALA A 1 90 ? -4.943 -4.844 8.555 1.00 93.88 90 ALA A C 1
ATOM 625 O O . ALA A 1 90 ? -5.939 -4.811 9.279 1.00 93.88 90 ALA A O 1
ATOM 626 N N . MET A 1 91 ? -4.395 -5.974 8.122 1.00 94.56 91 MET A N 1
ATOM 627 C CA . MET A 1 91 ? -4.679 -7.294 8.674 1.00 94.56 91 MET A CA 1
ATOM 628 C C . MET A 1 91 ? -3.375 -7.811 9.261 1.00 94.56 91 MET A C 1
ATOM 630 O O . MET A 1 91 ? -2.514 -8.262 8.497 1.00 94.56 91 MET A O 1
ATOM 634 N N . SER A 1 92 ? -3.223 -7.670 10.580 1.00 89.69 92 SER A N 1
ATOM 635 C CA . SER A 1 92 ? -1.932 -7.895 11.227 1.00 89.69 92 SER A CA 1
ATOM 636 C C . SER A 1 92 ? -2.034 -8.459 12.635 1.00 89.69 92 SER A C 1
ATOM 638 O O . SER A 1 92 ? -3.102 -8.436 13.224 1.00 89.69 92 SER A O 1
ATOM 640 N N . GLU A 1 93 ? -0.952 -8.970 13.212 1.00 88.56 93 GLU A N 1
ATOM 641 C CA . GLU A 1 93 ? -0.936 -9.267 14.651 1.00 88.56 93 GLU A CA 1
ATOM 642 C C . GLU A 1 93 ? -0.930 -7.956 15.445 1.00 88.56 93 GLU A C 1
ATOM 644 O O . GLU A 1 93 ? -1.775 -7.744 16.319 1.00 88.56 93 GLU A O 1
ATOM 649 N N . GLU A 1 94 ? -0.073 -7.022 15.033 1.00 86.50 94 GLU A N 1
ATOM 650 C CA . GLU A 1 94 ? 0.094 -5.711 15.646 1.00 86.50 94 GLU A CA 1
ATOM 651 C C . GLU A 1 94 ? -0.152 -4.575 14.648 1.00 86.50 94 GLU A C 1
ATOM 653 O O . GLU A 1 94 ? 0.253 -4.604 13.480 1.00 86.50 94 GLU A O 1
ATOM 658 N N . THR A 1 95 ? -0.840 -3.522 15.091 1.00 90.81 95 THR A N 1
ATOM 659 C CA . THR A 1 95 ? -1.020 -2.306 14.289 1.00 90.81 95 THR A CA 1
ATOM 660 C C . THR A 1 95 ? -0.830 -1.043 15.113 1.00 90.81 95 THR A C 1
ATOM 662 O O . THR A 1 95 ? -1.567 -0.785 16.062 1.00 90.81 95 THR A O 1
ATOM 665 N N . THR A 1 96 ? 0.103 -0.202 14.681 1.00 91.81 96 THR A N 1
ATOM 666 C CA . THR A 1 96 ? 0.397 1.103 15.272 1.00 91.81 96 THR A CA 1
ATOM 667 C C . THR A 1 96 ? 0.049 2.213 14.288 1.00 91.81 96 THR A C 1
ATOM 669 O O . THR A 1 96 ? 0.525 2.237 13.153 1.00 91.81 96 THR A O 1
ATOM 672 N N . SER A 1 97 ? -0.782 3.165 14.715 1.00 90.38 97 SER A N 1
ATOM 673 C CA . SER A 1 97 ? -1.227 4.293 13.889 1.00 90.38 97 SER A CA 1
ATOM 674 C C . SER A 1 97 ? -1.032 5.634 14.596 1.00 90.38 97 SER A C 1
ATOM 676 O O . SER A 1 97 ? -1.611 5.890 15.652 1.00 90.38 97 SER A O 1
ATOM 678 N N . MET A 1 98 ? -0.262 6.544 14.002 1.00 89.50 98 MET A N 1
ATOM 679 C CA . MET A 1 98 ? -0.008 7.853 14.610 1.00 89.50 98 MET A CA 1
ATOM 680 C C . MET A 1 98 ? -1.093 8.882 14.277 1.00 89.50 98 MET A C 1
ATOM 682 O O . MET A 1 98 ? -1.578 9.562 15.177 1.00 89.50 98 MET A O 1
ATOM 686 N N . SER A 1 99 ? -1.460 9.027 13.002 1.00 84.62 99 SER A N 1
ATOM 687 C CA . SER A 1 99 ? -2.458 9.989 12.515 1.00 84.62 99 SER A CA 1
ATOM 688 C C . SER A 1 99 ? -3.218 9.448 11.299 1.00 84.62 99 SER A C 1
ATOM 690 O O . SER A 1 99 ? -2.716 8.580 10.590 1.00 84.62 99 SER A O 1
ATOM 692 N N . GLY A 1 100 ? -4.423 9.965 11.036 1.00 88.81 100 GLY A N 1
ATOM 693 C CA . GLY A 1 100 ? -5.226 9.583 9.867 1.00 88.81 100 GLY A CA 1
ATOM 694 C C . GLY A 1 100 ? -6.394 8.644 10.178 1.00 88.81 100 GLY A C 1
ATOM 695 O O . GLY A 1 100 ? -7.017 8.753 11.236 1.00 88.81 100 GLY A O 1
ATOM 696 N N . SER A 1 101 ? -6.737 7.780 9.227 1.00 91.56 101 SER A N 1
ATOM 697 C CA . SER A 1 101 ? -7.853 6.834 9.317 1.00 91.56 101 SER A CA 1
ATOM 698 C C . SER A 1 101 ? -7.345 5.404 9.185 1.00 91.56 101 SER A C 1
ATOM 700 O O . SER A 1 101 ? -6.804 5.051 8.143 1.00 91.56 101 SER A O 1
ATOM 702 N N . THR A 1 102 ? -7.568 4.576 10.201 1.00 91.75 102 THR A N 1
ATOM 703 C CA . THR A 1 102 ? -7.080 3.193 10.223 1.00 91.75 102 THR A CA 1
ATOM 704 C C . THR A 1 102 ? -8.224 2.217 10.462 1.00 91.75 102 THR A C 1
ATOM 706 O O . THR A 1 102 ? -9.018 2.383 11.386 1.00 91.75 102 THR A O 1
ATOM 709 N N . ILE A 1 103 ? -8.302 1.184 9.629 1.00 92.44 103 ILE A N 1
ATOM 710 C CA . ILE A 1 103 ? -9.119 -0.008 9.852 1.00 92.44 103 ILE A CA 1
ATOM 711 C C . ILE A 1 103 ? -8.138 -1.149 10.102 1.00 92.44 103 ILE A C 1
ATOM 713 O O . ILE A 1 103 ? -7.383 -1.513 9.205 1.00 92.44 103 ILE A O 1
ATOM 717 N N . ALA A 1 104 ? -8.123 -1.676 11.320 1.00 91.00 104 ALA A N 1
ATOM 718 C CA . ALA A 1 104 ? -7.207 -2.729 11.733 1.00 91.00 104 ALA A CA 1
ATOM 719 C C . ALA A 1 104 ? -7.996 -3.979 12.123 1.00 91.00 104 ALA A C 1
ATOM 721 O O . ALA A 1 104 ? -8.879 -3.918 12.982 1.00 91.00 104 ALA A O 1
ATOM 722 N N . MET A 1 105 ? -7.676 -5.104 11.494 1.00 91.88 105 MET A N 1
ATOM 723 C CA . MET A 1 105 ? -8.077 -6.427 11.948 1.00 91.88 105 MET A CA 1
ATOM 724 C C . MET A 1 105 ? -6.857 -7.073 12.594 1.00 91.88 105 MET A C 1
ATOM 726 O O . MET A 1 105 ? -6.078 -7.733 11.905 1.00 91.88 105 MET A O 1
ATOM 730 N N . SER A 1 106 ? -6.684 -6.806 13.891 1.00 85.81 106 SER A N 1
ATOM 731 C CA . SER A 1 106 ? -5.452 -7.141 14.601 1.00 85.81 106 SER A CA 1
ATOM 732 C C . SER A 1 106 ? -5.681 -7.610 16.027 1.00 85.81 106 SER A C 1
ATOM 734 O O . SER A 1 106 ? -6.690 -7.263 16.650 1.00 85.81 106 SER A O 1
ATOM 736 N N . ALA A 1 107 ? -4.741 -8.404 16.547 1.00 84.56 107 ALA A N 1
ATOM 737 C CA . ALA A 1 107 ? -4.749 -8.801 17.951 1.00 84.56 107 ALA A CA 1
ATOM 738 C C . ALA A 1 107 ? -4.538 -7.567 18.837 1.00 84.56 107 ALA A C 1
ATOM 740 O O . ALA A 1 107 ? -5.330 -7.333 19.754 1.00 84.56 107 ALA A O 1
ATOM 741 N N . GLU A 1 108 ? -3.559 -6.731 18.479 1.00 85.56 108 GLU A N 1
ATOM 742 C CA . GLU A 1 108 ? -3.255 -5.475 19.156 1.00 85.56 108 GLU A CA 1
ATOM 743 C C . GLU A 1 108 ? -3.360 -4.270 18.214 1.00 85.56 108 GLU A C 1
ATOM 745 O O . GLU A 1 108 ? -2.974 -4.303 17.043 1.00 85.56 108 GLU A O 1
ATOM 750 N N . THR A 1 109 ? -3.918 -3.165 18.716 1.00 87.88 109 THR A N 1
ATOM 751 C CA . THR A 1 109 ? -3.996 -1.905 17.966 1.00 87.88 109 THR A CA 1
ATOM 752 C C . THR A 1 109 ? -3.714 -0.716 18.870 1.00 87.88 109 THR A C 1
ATOM 754 O O . THR A 1 109 ? -4.448 -0.458 19.827 1.00 87.88 109 THR A O 1
ATOM 757 N N . THR A 1 110 ? -2.695 0.063 18.523 1.00 88.56 110 THR A N 1
ATOM 758 C CA . THR A 1 110 ? -2.369 1.333 19.170 1.00 88.56 110 THR A CA 1
ATOM 759 C C . THR A 1 110 ? -2.638 2.496 18.217 1.00 88.56 110 THR A C 1
ATOM 761 O O . THR A 1 110 ? -2.334 2.455 17.025 1.00 88.56 110 THR A O 1
ATOM 764 N N . SER A 1 111 ? -3.268 3.555 18.732 1.00 86.81 111 SER A N 1
ATOM 765 C CA . SER A 1 111 ? -3.611 4.735 17.937 1.00 86.81 111 SER A CA 1
ATOM 766 C C . SER A 1 111 ? -3.406 6.008 18.743 1.00 86.81 111 SER A C 1
ATOM 768 O O . SER A 1 111 ? -4.003 6.160 19.809 1.00 86.81 111 SER A O 1
ATOM 770 N N . MET A 1 112 ? -2.610 6.943 18.222 1.00 86.50 112 MET A N 1
ATOM 771 C CA . MET A 1 112 ? -2.282 8.186 18.932 1.00 86.50 112 MET A CA 1
ATOM 772 C C . MET A 1 112 ? -3.238 9.332 18.595 1.00 86.50 112 MET A C 1
ATOM 774 O O . MET A 1 112 ? -3.770 10.007 19.473 1.00 86.50 112 MET A O 1
ATOM 778 N N . SER A 1 113 ? -3.445 9.598 17.310 1.00 76.19 113 SER A N 1
ATOM 779 C CA . SER A 1 113 ? -4.326 10.644 16.793 1.00 76.19 113 SER A CA 1
ATOM 780 C C . SER A 1 113 ? -5.044 10.114 15.551 1.00 76.19 113 SER A C 1
ATOM 782 O O . SER A 1 113 ? -4.515 9.272 14.837 1.00 76.19 113 SER A O 1
ATOM 784 N N . GLY A 1 114 ? -6.266 10.570 15.285 1.00 78.81 114 GLY A N 1
ATOM 785 C CA . GLY A 1 114 ? -7.048 10.094 14.138 1.00 78.81 114 GLY A CA 1
ATOM 786 C C . GLY A 1 114 ? -8.165 9.113 14.494 1.00 78.81 114 GLY A C 1
ATOM 787 O O . GLY A 1 114 ? -8.512 8.929 15.660 1.00 78.81 114 GLY A O 1
ATOM 788 N N . SER A 1 115 ? -8.790 8.561 13.457 1.00 84.38 115 SER A N 1
ATOM 789 C CA . SER A 1 115 ? -9.946 7.670 13.569 1.00 84.38 115 SER A CA 1
ATOM 790 C C . SER A 1 115 ? -9.509 6.231 13.348 1.00 84.38 115 SER A C 1
ATOM 792 O O . SER A 1 115 ? -9.062 5.900 12.253 1.00 84.38 115 SER A O 1
ATOM 794 N N . THR A 1 116 ? -9.681 5.384 14.359 1.00 86.12 116 THR A N 1
ATOM 795 C CA . THR A 1 116 ? -9.294 3.972 14.284 1.00 86.12 116 THR A CA 1
ATOM 796 C C . THR A 1 116 ? -10.491 3.080 14.561 1.00 86.12 116 THR A C 1
ATOM 798 O O . THR A 1 116 ? -11.163 3.226 15.583 1.00 86.12 116 THR A O 1
ATOM 801 N N . ILE A 1 117 ? -10.748 2.153 13.644 1.00 88.38 117 ILE A N 1
ATOM 802 C CA . ILE A 1 117 ? -11.694 1.052 13.802 1.00 88.38 117 ILE A CA 1
ATOM 803 C C . ILE A 1 117 ? -10.854 -0.210 13.974 1.00 88.38 117 ILE A C 1
ATOM 805 O O . ILE A 1 117 ? -10.191 -0.635 13.032 1.00 88.38 117 ILE A O 1
ATOM 809 N N . ALA A 1 118 ? -10.866 -0.783 15.177 1.00 86.38 118 ALA A N 1
ATOM 810 C CA . ALA A 1 118 ? -10.144 -2.011 15.488 1.00 86.38 118 ALA A CA 1
ATOM 811 C C . ALA A 1 118 ? -11.127 -3.177 15.654 1.00 86.38 118 ALA A C 1
ATOM 813 O O . ALA A 1 118 ? -12.086 -3.091 16.428 1.00 86.38 118 ALA A O 1
ATOM 814 N N . MET A 1 119 ? -10.878 -4.262 14.931 1.00 85.19 119 MET A N 1
ATOM 815 C CA . MET A 1 119 ? -11.595 -5.529 15.008 1.00 85.19 119 MET A CA 1
ATOM 816 C C . MET A 1 119 ? -10.619 -6.583 15.535 1.00 85.19 119 MET A C 1
ATOM 818 O O . MET A 1 119 ? -9.789 -7.079 14.783 1.00 85.19 119 MET A O 1
ATOM 822 N N . SER A 1 120 ? -10.700 -6.903 16.829 1.00 71.81 120 SER A N 1
ATOM 823 C CA . SER A 1 120 ? -9.873 -7.950 17.442 1.00 71.81 120 SER A CA 1
ATOM 824 C C . SER A 1 120 ? -10.684 -9.225 17.661 1.00 71.81 120 SER A C 1
ATOM 826 O O . SER A 1 120 ? -11.864 -9.164 18.021 1.00 71.81 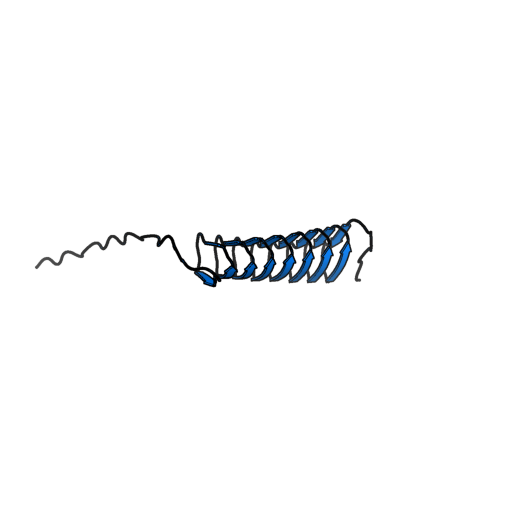120 SER A O 1
ATOM 828 N N . ALA A 1 121 ? -10.039 -10.380 17.485 1.00 56.88 121 ALA A N 1
ATOM 829 C CA . ALA A 1 121 ? -10.593 -11.681 17.855 1.00 56.88 121 ALA A CA 1
ATOM 830 C C . ALA A 1 121 ? -10.703 -11.867 19.386 1.00 56.88 121 ALA A C 1
ATOM 832 O O . ALA A 1 121 ? -11.377 -12.791 19.836 1.00 56.88 121 ALA A O 1
ATOM 833 N N . ASN A 1 122 ? -10.109 -10.972 20.192 1.00 44.72 122 ASN A N 1
ATOM 834 C CA . ASN A 1 122 ? -10.166 -11.010 21.653 1.00 44.72 122 ASN A CA 1
ATOM 835 C C . ASN A 1 122 ? -10.476 -9.605 22.227 1.00 44.72 122 ASN A C 1
ATOM 837 O O . ASN A 1 122 ? -9.683 -8.677 22.106 1.00 44.72 122 ASN A O 1
ATOM 841 N N . LYS A 1 123 ? -11.650 -9.404 22.846 1.00 37.94 123 LYS A N 1
ATOM 842 C CA . LYS A 1 123 ? -11.967 -8.160 23.597 1.00 37.94 123 LYS A CA 1
ATOM 843 C C . LYS A 1 123 ? -11.081 -8.087 24.859 1.00 37.94 123 LYS A C 1
ATOM 845 O O . LYS A 1 123 ? -10.966 -9.120 25.512 1.00 37.94 123 LYS A O 1
ATOM 850 N N . PRO A 1 124 ? -10.562 -6.910 25.289 1.00 40.44 124 PRO A N 1
ATOM 851 C CA . PRO A 1 124 ? -11.319 -5.659 25.408 1.00 40.44 124 PRO A CA 1
ATOM 852 C C . PRO A 1 124 ? -10.623 -4.395 24.859 1.00 40.44 124 PRO A C 1
ATOM 854 O O . PRO A 1 124 ? -9.418 -4.205 24.949 1.00 40.44 124 PRO A O 1
ATOM 857 N N . SER A 1 125 ? -11.436 -3.457 24.372 1.00 39.59 125 SER A N 1
ATOM 858 C CA . SER A 1 125 ? -11.022 -2.109 23.977 1.00 39.59 125 SER A CA 1
ATOM 859 C C . SER A 1 125 ? -10.791 -1.204 25.198 1.00 39.59 125 SER A C 1
ATOM 861 O O . SER A 1 125 ? -11.757 -0.800 25.852 1.00 39.59 125 SER A O 1
ATOM 863 N N . THR A 1 126 ? -9.553 -0.800 25.471 1.00 37.75 126 THR A N 1
ATOM 864 C CA . THR A 1 126 ? -9.247 0.365 26.319 1.00 37.75 126 THR A CA 1
ATOM 865 C C . THR A 1 126 ? -8.716 1.504 25.449 1.00 37.75 126 THR A C 1
ATOM 867 O O . THR A 1 126 ? -7.520 1.720 25.308 1.00 37.75 126 THR A O 1
ATOM 870 N N . SER A 1 127 ? -9.621 2.282 24.850 1.00 39.91 127 SER A N 1
ATOM 871 C CA . SER A 1 127 ? -9.242 3.564 24.243 1.00 39.91 127 SER A CA 1
ATOM 872 C C . SER A 1 127 ? -8.888 4.577 25.345 1.00 39.91 127 SER A C 1
ATOM 874 O O . SER A 1 127 ? -9.737 4.833 26.208 1.00 39.91 127 SER A O 1
ATOM 876 N N . PRO A 1 128 ? -7.718 5.246 25.319 1.00 39.12 128 PRO A N 1
ATOM 877 C CA . PRO A 1 128 ? -7.493 6.431 26.133 1.00 39.12 128 PRO A CA 1
ATOM 878 C C . PRO A 1 128 ? -8.368 7.554 25.571 1.00 39.12 128 PRO A C 1
ATOM 880 O O . PRO A 1 128 ? -8.034 8.241 24.608 1.00 39.12 128 PRO A O 1
ATOM 883 N N . ARG A 1 129 ? -9.551 7.732 26.155 1.00 38.94 129 ARG A N 1
ATOM 884 C CA . ARG A 1 129 ? -10.435 8.853 25.843 1.00 38.94 129 ARG A CA 1
ATOM 885 C C . ARG A 1 129 ? -9.747 10.131 26.329 1.00 38.94 129 ARG A C 1
ATOM 887 O O . ARG A 1 129 ? -9.775 10.437 27.520 1.00 38.94 129 ARG A O 1
ATOM 894 N N . GLN A 1 130 ? -9.118 10.874 25.420 1.00 40.75 130 GLN A N 1
ATOM 895 C CA . GLN A 1 130 ? -8.528 12.178 25.717 1.00 40.75 130 GLN A CA 1
ATOM 896 C C . GLN A 1 130 ? -9.654 13.113 26.200 1.00 40.75 130 GLN A C 1
ATOM 898 O O . GLN A 1 130 ? -10.454 13.624 25.413 1.00 40.75 130 GLN A O 1
ATOM 903 N N . LYS A 1 131 ? -9.777 13.295 27.523 1.00 30.83 131 LYS A N 1
ATOM 904 C CA . LYS A 1 131 ? -10.689 14.271 28.132 1.00 30.83 131 LYS A CA 1
ATOM 905 C C . LYS A 1 131 ? -10.252 15.664 27.680 1.00 30.83 131 LYS A C 1
ATOM 907 O O . LYS A 1 131 ? -9.412 16.293 28.318 1.00 30.83 131 LYS A O 1
ATOM 912 N N . ARG A 1 132 ? -10.842 16.187 26.603 1.00 34.38 132 ARG A N 1
ATOM 913 C CA . ARG A 1 132 ? 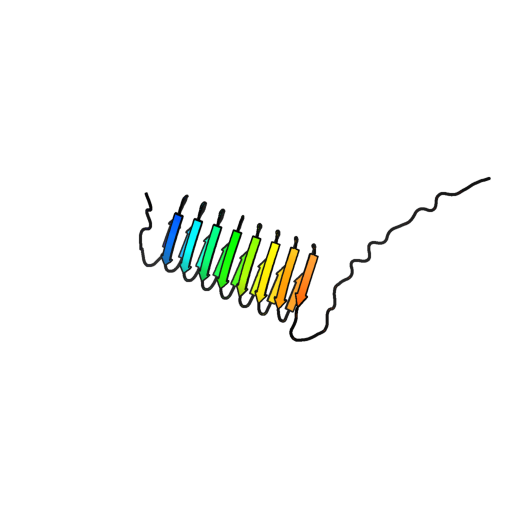-10.821 17.630 26.351 1.00 34.38 132 ARG A CA 1
ATOM 914 C C . ARG A 1 132 ? -11.608 18.298 27.481 1.00 34.38 132 ARG A 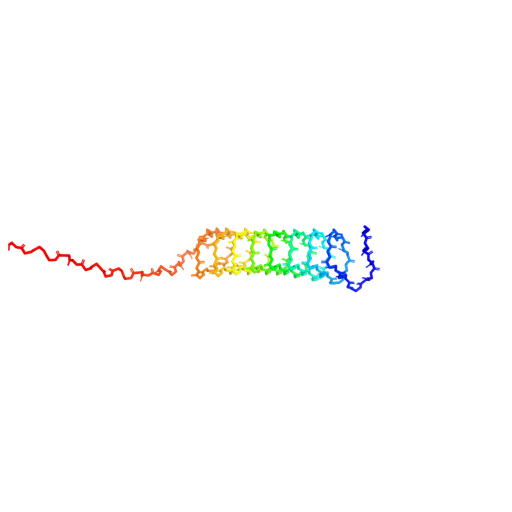C 1
ATOM 916 O O . ARG A 1 132 ? -12.837 18.263 27.477 1.00 34.38 132 ARG A O 1
ATOM 923 N N . LYS A 1 133 ? -10.912 18.886 28.463 1.00 29.83 133 LYS A N 1
ATOM 924 C CA . LYS A 1 133 ? -11.507 19.861 29.389 1.00 29.83 133 LYS A CA 1
ATOM 925 C C . LYS A 1 133 ? -11.984 21.045 28.545 1.00 29.83 133 LYS A C 1
ATOM 927 O O . LYS A 1 133 ? -11.196 21.916 28.196 1.00 29.83 133 LYS A O 1
ATOM 932 N N . ARG A 1 134 ? -13.264 21.058 28.170 1.00 36.41 134 ARG A N 1
ATOM 933 C CA . ARG A 1 134 ? -13.918 22.282 27.707 1.00 36.41 134 ARG A CA 1
ATOM 934 C C . ARG A 1 134 ? -14.228 23.112 28.947 1.00 36.41 134 ARG A C 1
ATOM 936 O O . ARG A 1 134 ? -15.178 22.804 29.657 1.00 36.41 134 ARG A O 1
ATOM 943 N N . TYR A 1 135 ? -13.408 24.122 29.225 1.00 32.06 135 TYR A N 1
ATOM 944 C CA . TYR A 1 135 ? -13.825 25.225 30.084 1.00 32.06 135 TYR A CA 1
ATOM 945 C C . TYR A 1 135 ? -14.920 25.983 29.328 1.00 32.06 135 TYR A C 1
ATOM 947 O O . TYR A 1 135 ? -14.635 26.700 28.373 1.00 32.06 135 TYR A O 1
ATOM 955 N N . PHE A 1 136 ? -16.180 25.761 29.697 1.00 36.34 136 PHE A N 1
ATOM 956 C CA . PHE A 1 136 ? -17.260 26.663 29.315 1.00 36.34 136 PHE A CA 1
ATOM 957 C C . PHE A 1 136 ? -17.194 27.864 30.260 1.00 36.34 136 PHE A C 1
ATOM 959 O O . PHE A 1 136 ? -17.504 27.739 31.442 1.00 36.34 136 PHE A O 1
ATOM 966 N N . ALA A 1 137 ? -16.753 29.011 29.749 1.00 38.16 137 ALA A N 1
ATOM 967 C CA . ALA A 1 137 ? -17.032 30.287 30.391 1.00 38.16 137 ALA A CA 1
ATOM 968 C C . ALA A 1 137 ? -18.537 30.564 30.233 1.00 38.16 137 ALA A C 1
ATOM 970 O O . ALA A 1 137 ? -19.048 30.604 29.114 1.00 38.16 137 ALA A O 1
ATOM 971 N N . LEU A 1 138 ? -19.248 30.689 31.354 1.00 36.72 138 LEU A N 1
ATOM 972 C CA . LEU A 1 138 ? -20.632 31.161 31.392 1.00 36.72 138 LEU A CA 1
ATOM 973 C C . LEU A 1 138 ? -20.644 32.660 31.038 1.00 36.72 138 LEU A C 1
ATOM 975 O O . LEU A 1 138 ? -19.879 33.406 31.653 1.00 36.72 138 LEU A O 1
ATOM 979 N N . PRO A 1 139 ? -21.482 33.141 30.104 1.00 38.03 139 PRO A N 1
ATOM 980 C CA . PRO A 1 139 ? -21.758 34.566 30.013 1.00 38.03 139 PRO A CA 1
ATOM 981 C C . PRO A 1 139 ? -22.659 34.972 31.187 1.00 38.03 139 PRO A C 1
ATOM 983 O O . PRO A 1 139 ? -23.777 34.478 31.335 1.00 38.03 139 PRO A O 1
ATOM 986 N N . SER A 1 140 ? -22.148 35.861 32.036 1.00 40.75 140 SER A N 1
ATOM 987 C CA . SER A 1 140 ? -22.908 36.526 33.091 1.00 40.75 140 SER A CA 1
ATOM 988 C C . SER A 1 140 ? -24.025 37.363 32.464 1.00 40.75 140 SER A C 1
ATOM 990 O O . SER A 1 140 ? -23.754 38.392 31.849 1.00 40.75 140 SER A O 1
ATOM 992 N N . PHE A 1 141 ? -25.278 36.939 32.617 1.00 42.25 141 PHE A N 1
ATOM 993 C CA . PHE A 1 141 ? -26.424 37.829 32.449 1.00 42.25 141 PHE A CA 1
ATOM 994 C C . PHE A 1 141 ? -26.540 38.681 33.719 1.00 42.25 141 PHE A C 1
ATOM 996 O O . PHE A 1 141 ? -26.845 38.150 34.785 1.00 42.25 141 PHE A O 1
ATOM 1003 N N . PHE A 1 142 ? -26.270 39.981 33.612 1.00 40.00 142 PHE A N 1
ATOM 1004 C CA . PHE A 1 142 ? -26.725 40.967 34.592 1.00 40.00 142 PHE A CA 1
ATOM 1005 C C . PHE A 1 142 ? -27.992 41.645 34.063 1.00 40.00 142 PHE A C 1
ATOM 1007 O O . PHE A 1 142 ? -28.128 41.848 32.856 1.00 40.00 142 PHE A O 1
ATOM 1014 N N . HIS A 1 143 ? -28.907 41.903 34.996 1.00 40.50 143 HIS A N 1
ATOM 1015 C CA . HIS A 1 143 ? -30.129 42.687 34.833 1.00 40.50 143 HIS A CA 1
ATOM 1016 C C . HIS A 1 143 ? -29.794 44.160 34.581 1.00 40.50 143 HIS A C 1
ATOM 1018 O O . HIS A 1 143 ? -28.809 44.631 35.200 1.00 40.50 143 HIS A O 1
#

Foldseek 3Di:
DAPFDPDQAEAEEAEEEEEDEHQEYEYEYYEYEYEHQEYAYEDDEYEYEHQEYEYEDAYYEYEHQEYEYEEHEYEYEHQEYEYEEYEYEYEHQYYEYEEYEYEYAYCYYHYNYYHYHYNYPDDDDDDPPPPPPPPDDDPDDDD

Secondary structure (DSSP, 8-state):
-------SSEEEESSSEEEEEEEEEEESSEEEEEEEEEEEESSEEEEEEEEEEEE-SSEEEEEEEEEEESSSEEEEESSEEEE-SSEEEEEEEEEEE-SSEEEEEEEEEEESSSEEEEE-SS--------------PPP----

pLDDT: mean 80.97, std 21.71, range [29.83, 97.75]

Sequence (143 aa):
MMSARFFVGWVFSMSGNTLAMSAETTSMSGSTIAMSAKATSMSGNTLAMSAKAISMSRSTIAMSAETTSMSGSTIAMSEETTSMSGSTIAMSEETTSMSGSTIAMSAETTSMSGSTIAMSANKPSTSPRQ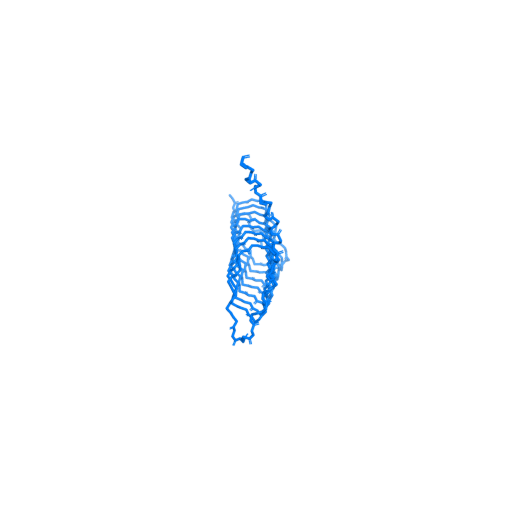KRKRYFALPSFFH